Protein AF-A0AAV0T9E0-F1 (afdb_monomer)

Sequence (127 aa):
MVWLPVKLDEPASKLQEFPYQAVIRMTTNDDGDAEGSFGEIYKIQVAMEADGSLSTIHPMLVYNKARSRKTFLHPDSPAYLPVQRLVSAQGTKGAVGGCKAYFWGRYFKIEDMLYINSEKIAPAQQW

Solvent-accessible surface area (backbone atoms only — not comparable to full-atom values): 7459 Å² total; per-residue (Å²): 132,56,66,31,68,40,66,60,69,38,62,86,64,72,97,75,92,70,93,76,82,80,81,77,86,81,75,94,46,86,52,64,73,53,56,57,101,78,36,37,36,27,43,38,37,37,48,52,42,99,89,71,45,73,49,80,78,62,51,25,47,36,31,32,77,86,59,84,49,45,26,29,49,38,69,88,38,86,37,30,64,48,43,51,51,48,30,74,74,72,31,48,78,44,97,80,67,25,36,30,36,29,24,26,28,46,76,38,78,91,77,56,33,34,29,38,38,54,77,52,69,38,76,85,63,70,80

Foldseek 3Di:
DFWFKDAWPADQDDDDDDPDDDPDDDDPDLFFDQADDQGGKKKKWFAADPVRHTDLQGWIWIATSVRPTIYTHGNPGPLRPLQSVCQRVPFDADPVGTTMFMWHWDADPVVNIIITGSPDTDDDTPD

Structure (mmCIF, N/CA/C/O backbone):
data_AF-A0AAV0T9E0-F1
#
_entry.id   AF-A0AAV0T9E0-F1
#
loop_
_atom_site.group_PDB
_atom_site.id
_atom_site.type_symbol
_atom_site.label_atom_id
_atom_site.label_alt_id
_atom_site.label_comp_id
_atom_site.label_asym_id
_atom_site.label_entity_id
_atom_site.label_seq_id
_atom_site.pdbx_PDB_ins_code
_atom_site.Cartn_x
_atom_site.Cartn_y
_atom_site.Cartn_z
_atom_site.occupancy
_atom_site.B_iso_or_equiv
_atom_site.auth_seq_id
_atom_site.auth_comp_id
_atom_site.auth_asym_id
_atom_site.auth_atom_id
_atom_site.pdbx_PDB_model_num
ATOM 1 N N . MET A 1 1 ? -0.346 15.782 2.145 1.00 57.69 1 MET A N 1
ATOM 2 C CA . MET A 1 1 ? -1.523 14.971 2.533 1.00 57.69 1 MET A CA 1
ATOM 3 C C . MET A 1 1 ? -0.946 13.611 2.884 1.00 57.69 1 MET A C 1
ATOM 5 O O . MET A 1 1 ? -0.328 13.017 2.016 1.00 57.69 1 MET A O 1
ATOM 9 N N . VAL A 1 2 ? -1.017 13.205 4.156 1.00 87.25 2 VAL A N 1
ATOM 10 C CA . VAL A 1 2 ? -0.190 12.107 4.705 1.00 87.25 2 VAL A CA 1
ATOM 11 C C . VAL A 1 2 ? -0.798 10.727 4.450 1.00 87.25 2 VAL A C 1
ATOM 13 O O . VAL A 1 2 ? -0.071 9.753 4.308 1.00 87.25 2 VAL A O 1
ATOM 16 N N . TRP A 1 3 ? -2.128 10.638 4.414 1.00 92.06 3 TRP A N 1
ATOM 17 C CA . TRP A 1 3 ? -2.877 9.386 4.324 1.00 92.06 3 TRP A CA 1
ATOM 18 C C . TRP A 1 3 ? -3.697 9.376 3.040 1.00 92.06 3 TRP A C 1
ATOM 20 O O . TRP A 1 3 ? -4.523 10.267 2.846 1.00 92.06 3 TRP A O 1
ATOM 30 N N . LEU A 1 4 ? -3.463 8.394 2.171 1.00 93.62 4 LEU A N 1
ATOM 31 C CA . LEU A 1 4 ? -4.101 8.312 0.857 1.00 93.62 4 LEU A CA 1
ATOM 32 C C . LEU A 1 4 ? -4.994 7.072 0.753 1.00 93.62 4 LEU A C 1
ATOM 34 O O . LEU A 1 4 ? -4.572 5.995 1.185 1.00 93.62 4 LEU A O 1
ATOM 38 N N . PRO A 1 5 ? -6.208 7.210 0.190 1.00 91.88 5 PRO A N 1
ATOM 39 C CA . PRO A 1 5 ? -7.173 6.125 0.123 1.00 91.88 5 PRO A CA 1
ATOM 40 C C . PRO A 1 5 ? -6.777 5.083 -0.927 1.00 91.88 5 PRO A C 1
ATOM 42 O O . PRO A 1 5 ? -6.288 5.399 -2.014 1.00 91.88 5 PRO A O 1
ATOM 45 N N . VAL A 1 6 ? -7.039 3.826 -0.597 1.00 88.56 6 VAL A N 1
ATOM 46 C CA . VAL A 1 6 ? -6.807 2.632 -1.401 1.00 88.56 6 VAL A CA 1
ATOM 47 C C . VAL A 1 6 ? -8.028 1.733 -1.239 1.00 88.56 6 VAL A C 1
ATOM 49 O O . VAL A 1 6 ? -8.390 1.347 -0.126 1.00 88.56 6 VAL A O 1
ATOM 52 N N . LYS A 1 7 ? -8.669 1.396 -2.359 1.00 88.06 7 LYS A N 1
ATOM 53 C CA . LYS A 1 7 ? -9.762 0.421 -2.378 1.00 88.06 7 LYS A CA 1
ATOM 54 C C . LYS A 1 7 ? -9.220 -0.982 -2.133 1.00 88.06 7 LYS A C 1
ATOM 56 O O . LYS A 1 7 ? -8.155 -1.334 -2.649 1.00 88.06 7 LYS A O 1
ATOM 61 N N . LEU A 1 8 ? -9.937 -1.770 -1.340 1.00 84.31 8 LEU A N 1
ATOM 62 C CA . LEU A 1 8 ? -9.609 -3.175 -1.120 1.00 84.31 8 LEU A CA 1
ATOM 63 C C . LEU A 1 8 ? -10.149 -4.063 -2.246 1.00 84.31 8 LEU A C 1
ATOM 65 O O . LEU A 1 8 ? -11.007 -3.636 -3.013 1.00 84.31 8 LEU A O 1
ATOM 69 N N . ASP A 1 9 ? -9.588 -5.271 -2.356 1.00 80.62 9 ASP A N 1
ATOM 70 C CA . ASP A 1 9 ? -10.021 -6.327 -3.280 1.00 80.62 9 ASP A CA 1
ATOM 71 C C . ASP A 1 9 ? -10.112 -5.924 -4.765 1.00 80.62 9 ASP A C 1
ATOM 73 O O . ASP A 1 9 ? -10.788 -6.575 -5.563 1.00 80.62 9 ASP A O 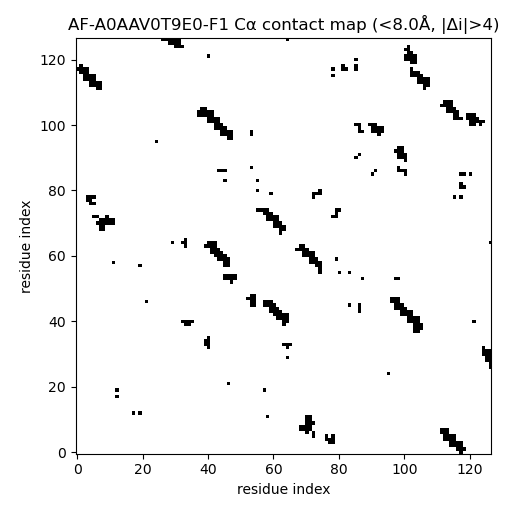1
ATOM 77 N N . GLU A 1 10 ? -9.371 -4.891 -5.177 1.00 80.62 10 GLU A N 1
ATOM 78 C CA . GLU A 1 10 ? -9.227 -4.552 -6.591 1.00 80.62 10 GLU A CA 1
ATOM 79 C C . GLU A 1 10 ? -8.488 -5.696 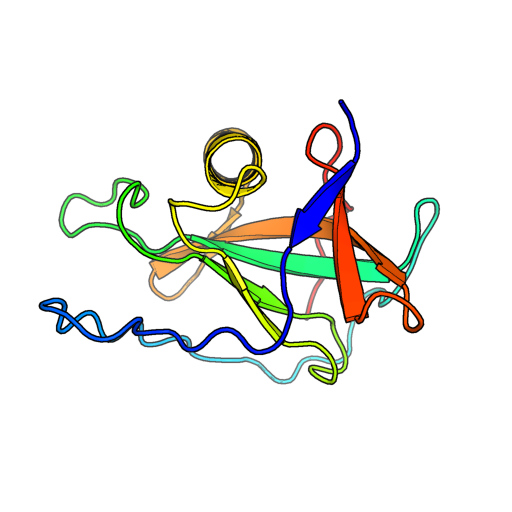-7.300 1.00 80.62 10 GLU A C 1
ATOM 81 O O . GLU A 1 10 ? -7.441 -6.133 -6.812 1.00 80.62 10 GLU A O 1
ATOM 86 N N . PRO A 1 11 ? -8.986 -6.201 -8.443 1.00 76.94 11 PRO A N 1
ATOM 87 C CA . PRO A 1 11 ? -8.319 -7.265 -9.180 1.00 76.94 11 PRO A CA 1
ATOM 88 C C . PRO A 1 11 ? -6.995 -6.772 -9.775 1.00 76.94 11 PRO A C 1
ATOM 90 O O . PRO A 1 11 ? -6.830 -5.590 -10.074 1.00 76.94 11 PRO A O 1
ATOM 93 N N . ALA A 1 12 ? -6.064 -7.700 -10.020 1.00 65.38 12 ALA A N 1
ATOM 94 C CA . ALA A 1 12 ? -4.794 -7.393 -10.689 1.00 65.38 12 ALA A CA 1
ATOM 95 C C . ALA A 1 12 ? -5.001 -6.803 -12.095 1.00 65.38 12 ALA A C 1
ATOM 97 O O . ALA A 1 12 ? -4.218 -5.976 -12.546 1.00 65.38 12 ALA A O 1
ATOM 98 N N . SER A 1 13 ? -6.072 -7.221 -12.774 1.00 63.28 13 SER A N 1
ATOM 99 C CA . SER A 1 13 ? -6.467 -6.749 -14.096 1.00 63.28 13 SER A CA 1
ATOM 100 C C . SER A 1 13 ? -7.785 -5.982 -14.009 1.00 63.28 13 SER A C 1
ATOM 102 O O . SER A 1 13 ? -8.826 -6.576 -13.714 1.00 63.28 13 SER A O 1
ATOM 104 N N . LYS A 1 14 ? -7.771 -4.688 -14.332 1.00 57.53 14 LYS A N 1
ATOM 105 C CA . LYS A 1 14 ? -8.983 -3.986 -14.768 1.00 57.53 14 LYS A CA 1
ATOM 106 C C . LYS A 1 14 ? -9.132 -4.246 -16.274 1.00 57.53 14 LYS A C 1
ATOM 108 O O . LYS A 1 14 ? -8.181 -4.066 -17.027 1.00 57.53 14 LYS A O 1
ATOM 113 N N . LEU A 1 15 ? -10.276 -4.791 -16.692 1.00 50.75 15 LEU A N 1
ATOM 114 C CA . LEU A 1 15 ? -10.541 -5.256 -18.061 1.00 50.75 15 LEU A CA 1
ATOM 115 C C . LEU A 1 15 ? -10.460 -4.112 -19.090 1.00 50.75 15 LEU A C 1
ATOM 117 O O . LEU A 1 15 ? -11.442 -3.412 -19.296 1.00 50.75 15 LEU A O 1
ATOM 121 N N . GLN A 1 16 ? -9.302 -3.965 -19.735 1.00 48.81 16 GLN A N 1
ATOM 122 C CA . GLN A 1 16 ? -9.097 -3.712 -21.170 1.00 48.81 16 GLN A CA 1
ATOM 123 C C . GLN A 1 16 ? -7.573 -3.677 -21.415 1.00 48.81 16 GLN A C 1
ATOM 125 O O . GLN A 1 16 ? -6.886 -2.765 -20.978 1.00 48.81 16 GLN A O 1
ATOM 130 N N . GLU A 1 17 ? -7.056 -4.718 -22.075 1.00 45.78 17 GLU A N 1
ATOM 131 C CA . GLU A 1 17 ? -5.745 -4.740 -22.759 1.00 45.78 17 GLU A CA 1
ATOM 132 C C . GLU A 1 17 ? -4.421 -4.858 -21.975 1.00 45.78 17 GLU A C 1
ATOM 134 O O . GLU A 1 17 ? -3.415 -4.358 -22.459 1.00 45.78 17 GLU A O 1
ATOM 139 N N . PHE A 1 18 ? -4.313 -5.601 -20.864 1.00 51.16 18 PHE A N 1
ATOM 140 C CA . PHE A 1 18 ? -2.970 -5.872 -20.309 1.00 51.16 18 PHE A CA 1
ATOM 141 C C . PHE A 1 18 ? -2.778 -7.297 -19.757 1.00 51.16 18 PHE A C 1
ATOM 143 O O . PHE A 1 18 ? -3.298 -7.620 -18.687 1.00 51.16 18 PHE A O 1
ATOM 150 N N . PRO A 1 19 ? -2.008 -8.173 -20.442 1.00 40.22 19 PRO A N 1
ATOM 151 C CA . PRO A 1 19 ? -1.669 -9.507 -19.960 1.00 40.22 19 PRO A CA 1
ATOM 152 C C . PRO A 1 19 ? -0.453 -9.441 -19.023 1.00 40.22 19 PRO A C 1
ATOM 154 O O . PRO A 1 19 ? 0.591 -10.022 -19.304 1.00 40.22 19 PRO A O 1
ATOM 157 N N . TYR A 1 20 ? -0.544 -8.711 -17.912 1.00 42.12 20 TYR A N 1
ATOM 158 C CA . TYR A 1 20 ? 0.565 -8.637 -16.958 1.00 42.12 20 TYR A CA 1
ATOM 159 C C . TYR A 1 20 ? 0.331 -9.576 -15.781 1.00 42.12 20 TYR A C 1
ATOM 161 O O . TYR A 1 20 ? -0.358 -9.263 -14.812 1.00 42.12 20 TYR A O 1
ATOM 169 N N . GLN A 1 21 ? 0.922 -10.765 -15.881 1.00 41.34 21 GLN A N 1
ATOM 170 C CA . GLN A 1 21 ? 0.957 -11.743 -14.804 1.00 41.34 21 GLN A CA 1
ATOM 171 C C . GLN A 1 21 ? 2.167 -11.461 -13.902 1.00 41.34 21 GLN A C 1
ATOM 173 O O . GLN A 1 21 ? 3.292 -11.839 -14.217 1.00 41.34 21 GLN A O 1
ATOM 178 N N . ALA A 1 22 ? 1.952 -10.811 -12.757 1.00 43.75 22 ALA A N 1
ATOM 179 C CA . ALA A 1 22 ? 2.978 -10.735 -11.720 1.00 43.75 22 ALA A CA 1
ATOM 180 C C . ALA A 1 22 ? 3.029 -12.069 -10.952 1.00 43.75 22 ALA A C 1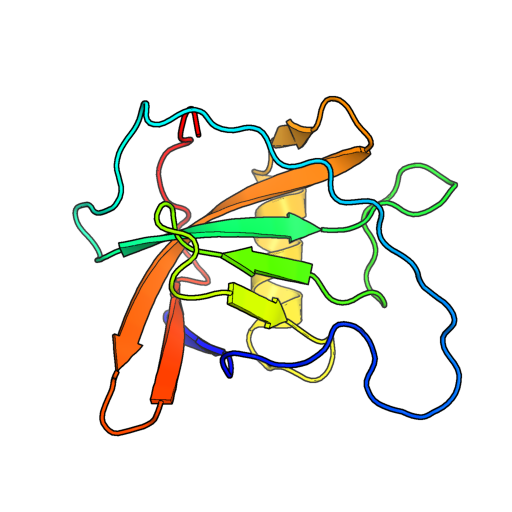
ATOM 182 O O . ALA A 1 22 ? 2.080 -12.435 -10.256 1.00 43.75 22 ALA A O 1
ATOM 183 N N . VAL A 1 23 ? 4.137 -12.811 -11.058 1.00 45.03 23 VAL A N 1
ATOM 184 C CA . VAL A 1 23 ? 4.366 -14.012 -10.238 1.00 45.03 23 VAL A CA 1
ATOM 185 C C . VAL A 1 23 ? 4.864 -13.576 -8.864 1.00 45.03 23 VAL A C 1
ATOM 187 O O . VAL A 1 23 ? 6.057 -13.382 -8.645 1.00 45.03 23 VAL A O 1
ATOM 190 N N . ILE A 1 24 ? 3.941 -13.422 -7.918 1.00 52.09 24 ILE A N 1
ATOM 191 C CA . ILE A 1 24 ? 4.278 -13.073 -6.536 1.00 52.09 24 ILE A CA 1
ATOM 192 C C . ILE A 1 24 ? 4.369 -14.363 -5.719 1.00 52.09 24 ILE A C 1
ATOM 194 O O . ILE A 1 24 ? 3.357 -14.943 -5.329 1.00 52.09 24 ILE A O 1
ATOM 198 N N . ARG A 1 25 ? 5.596 -14.839 -5.464 1.00 47.41 25 ARG A N 1
ATOM 199 C CA . ARG A 1 25 ? 5.831 -15.967 -4.549 1.00 47.41 25 ARG A CA 1
ATOM 200 C C . ARG A 1 25 ? 5.741 -15.481 -3.106 1.00 47.41 25 ARG A C 1
ATOM 202 O O . ARG A 1 25 ? 6.553 -14.674 -2.662 1.00 47.41 25 ARG A O 1
ATOM 209 N N . MET A 1 26 ? 4.746 -15.987 -2.386 1.00 55.09 26 MET A N 1
ATOM 210 C CA . MET A 1 26 ? 4.489 -15.638 -0.992 1.00 55.09 26 MET A CA 1
ATOM 211 C C . MET A 1 26 ? 5.187 -16.620 -0.050 1.00 55.09 26 MET A C 1
ATOM 213 O O . MET A 1 26 ? 5.009 -17.828 -0.169 1.00 55.09 26 MET A O 1
ATOM 217 N N . THR A 1 27 ? 5.949 -16.102 0.909 1.00 56.03 27 THR A N 1
ATOM 218 C CA . THR A 1 27 ? 6.526 -16.878 2.014 1.00 56.03 27 THR A CA 1
ATOM 219 C C . THR A 1 27 ? 5.579 -16.868 3.212 1.00 56.03 27 THR A C 1
ATOM 221 O O . THR A 1 27 ? 4.969 -15.845 3.519 1.00 56.03 27 THR A O 1
ATOM 224 N N . THR A 1 28 ? 5.416 -18.005 3.882 1.00 55.94 28 THR A N 1
ATOM 225 C CA . THR A 1 28 ? 4.711 -18.133 5.168 1.00 55.94 28 THR A CA 1
ATOM 226 C C . THR A 1 28 ? 5.734 -18.012 6.290 1.00 55.94 28 THR A C 1
ATOM 228 O O . THR A 1 28 ? 6.252 -19.019 6.761 1.00 55.94 28 THR A O 1
ATOM 231 N N . ASN A 1 29 ? 6.092 -16.781 6.647 1.00 62.72 29 ASN A N 1
ATOM 232 C CA . ASN A 1 29 ? 6.758 -16.510 7.913 1.00 62.72 29 ASN A CA 1
ATOM 233 C C . ASN A 1 29 ? 5.804 -15.661 8.758 1.00 62.72 29 ASN A C 1
ATOM 235 O O . ASN A 1 29 ? 5.236 -14.699 8.243 1.00 62.72 29 ASN A O 1
ATOM 239 N N . ASP A 1 30 ? 5.608 -16.050 10.014 1.00 65.62 30 ASP A N 1
ATOM 240 C CA . ASP A 1 30 ? 4.774 -15.333 10.977 1.00 65.62 30 ASP A CA 1
ATOM 241 C C . ASP A 1 30 ? 5.608 -14.436 11.907 1.00 65.62 30 ASP A C 1
ATOM 243 O O . ASP A 1 30 ? 5.051 -13.797 12.798 1.00 65.62 30 ASP A O 1
ATOM 247 N N . ASP A 1 31 ? 6.919 -14.321 11.694 1.00 74.94 31 ASP A N 1
ATOM 248 C CA . ASP A 1 31 ? 7.782 -13.401 12.437 1.00 74.94 31 ASP A CA 1
ATOM 249 C C . ASP A 1 31 ? 7.560 -11.930 12.035 1.00 74.94 31 ASP A C 1
ATOM 251 O O . ASP A 1 31 ? 7.239 -11.601 10.890 1.00 74.94 31 ASP A O 1
ATOM 255 N N . GLY A 1 32 ? 7.768 -11.011 12.981 1.00 76.94 32 GLY A N 1
ATOM 256 C CA . GLY A 1 32 ? 7.577 -9.565 12.807 1.00 76.94 32 GLY A CA 1
ATOM 257 C C . GLY A 1 32 ? 6.191 -9.067 13.225 1.00 76.94 32 GLY A C 1
ATOM 258 O O . GLY A 1 32 ? 5.304 -9.837 13.593 1.00 76.94 32 GLY A O 1
ATOM 259 N N . ASP A 1 33 ? 5.984 -7.762 13.154 1.00 84.31 33 ASP A N 1
ATOM 260 C CA . ASP A 1 33 ? 4.798 -7.092 13.673 1.00 84.31 33 ASP A CA 1
ATOM 261 C C . ASP A 1 33 ? 3.667 -7.020 12.633 1.00 84.31 33 ASP A C 1
ATOM 263 O O . ASP A 1 33 ? 3.887 -6.896 11.422 1.00 84.31 33 ASP A O 1
ATOM 267 N N . ALA A 1 34 ? 2.425 -7.101 13.120 1.00 84.38 34 ALA A N 1
ATOM 268 C CA . ALA A 1 34 ? 1.220 -6.819 12.333 1.00 84.38 34 ALA A CA 1
ATOM 269 C C . ALA A 1 34 ? 0.779 -5.350 12.453 1.00 84.38 34 ALA A C 1
ATOM 271 O O . ALA A 1 34 ? 0.101 -4.832 11.567 1.00 84.38 34 ALA A O 1
ATOM 272 N N . GLU A 1 35 ? 1.167 -4.689 13.544 1.00 87.94 35 GLU A N 1
ATOM 273 C CA . GLU A 1 35 ? 0.736 -3.350 13.936 1.00 87.94 35 GLU A CA 1
ATOM 274 C C . GLU A 1 35 ? 1.879 -2.606 14.628 1.00 87.94 35 GLU A C 1
ATOM 276 O O . GLU A 1 35 ? 2.867 -3.198 15.052 1.00 87.94 35 GLU A O 1
ATOM 281 N N . GLY A 1 36 ? 1.743 -1.294 14.765 1.00 86.44 36 GLY A N 1
ATOM 282 C CA . GLY A 1 36 ? 2.685 -0.467 15.503 1.00 86.44 36 GLY A CA 1
ATOM 283 C C . GLY A 1 36 ? 2.154 0.945 15.704 1.00 86.44 36 GLY A C 1
ATOM 284 O O . GLY A 1 36 ? 0.949 1.190 15.678 1.00 86.44 36 GLY A O 1
ATOM 285 N N . SER A 1 37 ? 3.056 1.907 15.892 1.00 84.38 37 SER A N 1
ATOM 286 C CA . SER A 1 37 ? 2.711 3.239 16.411 1.00 84.38 37 SER A CA 1
ATOM 287 C C . SER A 1 37 ? 1.724 4.054 15.563 1.00 84.38 37 SER A C 1
ATOM 289 O O . SER A 1 37 ? 1.155 5.017 16.069 1.00 84.38 37 SER A O 1
ATOM 291 N N . PHE A 1 38 ? 1.526 3.717 14.284 1.00 84.31 38 PHE A N 1
ATOM 292 C CA . PHE A 1 38 ? 0.629 4.457 13.386 1.00 84.31 38 PHE A CA 1
ATOM 293 C C . PHE A 1 38 ? -0.568 3.645 12.874 1.00 84.31 38 PHE A C 1
ATOM 295 O O . PHE A 1 38 ? -1.387 4.205 12.134 1.00 84.31 38 PHE A O 1
ATOM 302 N N . GLY A 1 39 ? -0.700 2.385 13.296 1.00 89.31 39 GLY A N 1
ATOM 303 C CA . GLY A 1 39 ? -1.754 1.464 12.876 1.00 89.31 39 GLY A CA 1
ATOM 304 C C . GLY A 1 39 ? -1.197 0.119 12.418 1.00 89.31 39 GLY A C 1
ATOM 305 O O . GLY A 1 39 ? -0.120 -0.302 12.839 1.00 89.31 39 GLY A O 1
ATOM 306 N N . GLU A 1 40 ? -1.934 -0.533 11.530 1.00 92.69 40 GLU A N 1
ATOM 307 C CA . GLU A 1 40 ? -1.552 -1.810 10.935 1.00 92.69 40 GLU A CA 1
ATOM 308 C C . GLU A 1 40 ? -0.400 -1.640 9.935 1.00 92.69 40 GLU A C 1
ATOM 310 O O . GLU A 1 40 ? -0.186 -0.562 9.372 1.00 92.69 40 GLU A O 1
ATOM 315 N N . ILE A 1 41 ? 0.337 -2.719 9.689 1.00 94.19 41 ILE A N 1
ATOM 316 C CA . ILE A 1 41 ? 1.457 -2.747 8.750 1.00 94.19 41 ILE A CA 1
ATOM 317 C C . ILE A 1 41 ? 1.046 -3.493 7.482 1.00 94.19 41 ILE A C 1
ATOM 319 O O . ILE A 1 41 ? 0.583 -4.636 7.518 1.00 94.19 41 ILE A O 1
ATOM 323 N N . TYR A 1 42 ? 1.276 -2.847 6.343 1.00 94.06 42 TYR A N 1
ATOM 324 C CA . TYR A 1 42 ? 1.014 -3.382 5.015 1.00 94.06 42 TYR A CA 1
ATOM 325 C C . TYR A 1 42 ? 2.314 -3.496 4.239 1.00 94.06 42 TYR A C 1
ATOM 327 O O . TYR A 1 42 ? 3.106 -2.557 4.194 1.00 94.06 42 TYR A O 1
ATOM 335 N N . LYS A 1 43 ? 2.530 -4.630 3.582 1.00 93.38 43 LYS A N 1
ATOM 336 C CA . LYS A 1 43 ? 3.601 -4.766 2.601 1.00 93.38 43 LYS A CA 1
ATOM 337 C C . LYS A 1 43 ? 3.073 -4.309 1.254 1.00 93.38 43 LYS A C 1
ATOM 339 O O . LYS A 1 43 ? 2.002 -4.745 0.831 1.00 93.38 43 LYS A O 1
ATOM 344 N N . ILE A 1 44 ? 3.851 -3.465 0.589 1.00 93.12 44 ILE A N 1
ATOM 345 C CA . ILE A 1 44 ? 3.586 -3.034 -0.778 1.00 93.12 44 ILE A CA 1
ATOM 346 C C . ILE A 1 44 ? 4.746 -3.470 -1.663 1.00 93.12 44 ILE A C 1
ATOM 348 O O . ILE A 1 44 ? 5.905 -3.180 -1.357 1.00 93.12 44 ILE A O 1
ATOM 352 N N . GLN A 1 45 ? 4.431 -4.188 -2.740 1.00 90.00 45 GLN A N 1
ATOM 353 C CA . GLN A 1 45 ? 5.402 -4.704 -3.699 1.00 90.00 45 GLN A CA 1
ATOM 354 C C . GLN A 1 45 ? 5.166 -4.100 -5.082 1.00 90.00 45 GLN A C 1
ATOM 356 O O . GLN A 1 45 ? 4.068 -4.184 -5.634 1.00 90.00 45 GLN A O 1
ATOM 361 N N . VAL A 1 46 ? 6.229 -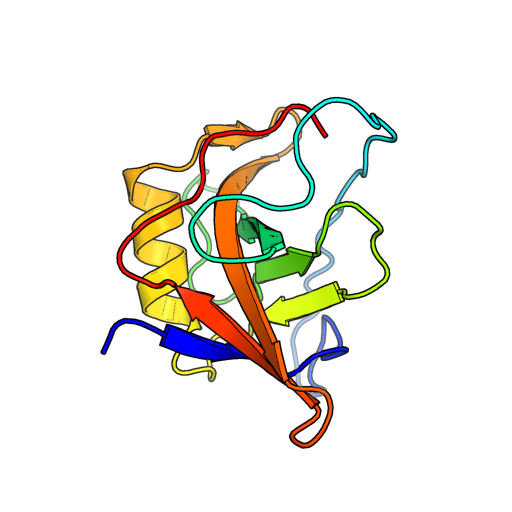3.526 -5.639 1.00 88.56 46 VAL A N 1
ATOM 362 C CA . VAL A 1 46 ? 6.271 -2.933 -6.977 1.00 88.56 46 VAL A CA 1
ATOM 363 C C . VAL A 1 46 ? 6.900 -3.939 -7.932 1.00 88.56 46 VAL A C 1
ATOM 365 O O . VAL A 1 46 ? 7.955 -4.507 -7.632 1.00 88.56 46 VAL A O 1
ATOM 368 N N . ALA A 1 47 ? 6.253 -4.162 -9.075 1.00 83.12 47 ALA A N 1
ATOM 369 C CA . ALA A 1 47 ? 6.809 -4.978 -10.146 1.00 83.12 47 ALA A CA 1
ATOM 370 C C . ALA A 1 47 ? 8.085 -4.335 -10.714 1.00 83.12 47 ALA A C 1
ATOM 372 O O . ALA A 1 47 ? 8.244 -3.116 -10.691 1.00 83.12 47 ALA A O 1
ATOM 373 N N . MET A 1 48 ? 8.996 -5.155 -11.224 1.00 79.88 48 MET A N 1
ATOM 374 C CA . MET A 1 48 ? 10.152 -4.675 -11.977 1.00 79.88 48 MET A CA 1
ATOM 375 C C . MET A 1 48 ? 9.914 -4.894 -13.465 1.00 79.88 48 MET A C 1
ATOM 377 O O . MET A 1 48 ? 9.344 -5.913 -13.852 1.00 79.88 48 MET A O 1
ATOM 381 N N . GLU A 1 49 ? 10.373 -3.946 -14.268 1.00 80.25 49 GLU A N 1
ATOM 382 C CA . GLU A 1 49 ? 10.443 -4.071 -15.718 1.00 80.25 49 GLU A CA 1
ATOM 383 C C . GLU A 1 49 ? 11.633 -4.958 -16.126 1.00 80.25 49 GLU A C 1
ATOM 385 O O . GLU A 1 49 ? 12.506 -5.288 -15.314 1.00 80.25 49 GLU A O 1
ATOM 390 N N . ALA A 1 50 ? 11.686 -5.348 -17.402 1.00 76.81 50 ALA A N 1
ATOM 391 C CA . ALA A 1 50 ? 12.736 -6.222 -17.935 1.00 76.81 50 ALA A CA 1
ATOM 392 C C . ALA A 1 50 ? 14.154 -5.624 -17.827 1.00 76.81 50 ALA A C 1
ATOM 394 O O . ALA A 1 50 ? 15.131 -6.365 -17.742 1.00 76.81 50 ALA A O 1
ATOM 395 N N . ASP A 1 51 ? 14.268 -4.294 -17.800 1.00 78.62 51 ASP A N 1
ATOM 396 C CA . ASP A 1 51 ? 15.528 -3.563 -17.620 1.00 78.62 51 ASP A CA 1
ATOM 397 C C . ASP A 1 51 ? 15.966 -3.451 -16.144 1.00 78.62 51 ASP A C 1
ATOM 399 O O . ASP A 1 51 ? 17.013 -2.881 -15.835 1.00 78.62 51 ASP A O 1
ATOM 403 N N . GLY A 1 52 ? 15.178 -4.006 -15.217 1.00 73.25 52 GLY A N 1
ATOM 404 C CA . GLY A 1 52 ? 15.430 -3.952 -13.781 1.00 73.25 52 GLY A CA 1
ATOM 405 C C . GLY A 1 52 ? 15.016 -2.638 -13.111 1.00 73.25 52 GLY A C 1
ATOM 406 O O . GLY A 1 52 ? 15.288 -2.460 -11.918 1.00 73.25 52 GLY A O 1
ATOM 407 N N . SER A 1 53 ? 14.360 -1.726 -13.828 1.00 80.12 53 SER A N 1
ATOM 408 C CA . SER A 1 53 ? 13.710 -0.557 -13.239 1.00 80.12 53 SER A CA 1
ATOM 409 C C . SER A 1 53 ? 12.399 -0.944 -12.546 1.00 80.12 53 SER A C 1
ATOM 411 O O . SER A 1 53 ? 11.849 -2.027 -12.758 1.00 80.12 53 SER A O 1
ATOM 413 N N . LEU A 1 54 ? 11.908 -0.085 -11.650 1.00 81.12 54 LEU A N 1
ATOM 414 C CA . LEU A 1 54 ? 10.593 -0.286 -11.049 1.00 81.12 54 LEU A CA 1
ATOM 415 C C . LEU A 1 54 ? 9.508 0.169 -12.004 1.00 81.12 54 LEU A C 1
ATOM 417 O O . LEU A 1 54 ? 9.553 1.287 -12.514 1.00 81.12 54 LEU A O 1
ATOM 421 N N . SER A 1 55 ? 8.500 -0.681 -12.153 1.00 82.75 55 SER A N 1
ATOM 422 C CA . SER A 1 55 ? 7.328 -0.373 -12.944 1.00 82.75 55 SER A CA 1
ATOM 423 C C . SER A 1 55 ? 6.634 0.896 -12.455 1.00 82.75 55 SER A C 1
ATOM 425 O O . SER A 1 55 ? 6.509 1.152 -11.250 1.00 82.75 55 SER A O 1
ATOM 427 N N . THR A 1 56 ? 6.162 1.673 -13.424 1.00 81.81 56 THR A N 1
ATOM 428 C CA . THR A 1 56 ? 5.307 2.851 -13.237 1.00 81.81 56 THR A CA 1
ATOM 429 C C . THR A 1 56 ? 3.920 2.675 -13.859 1.00 81.81 56 THR A C 1
ATOM 431 O O . THR A 1 56 ? 3.069 3.547 -13.699 1.00 81.81 56 THR A O 1
ATOM 434 N N . ILE A 1 57 ? 3.690 1.555 -14.552 1.00 80.81 57 ILE A N 1
ATOM 435 C CA . ILE A 1 57 ? 2.447 1.249 -15.280 1.00 80.81 57 ILE A CA 1
ATOM 436 C C . ILE A 1 57 ? 1.696 0.051 -14.687 1.00 80.81 57 ILE A C 1
ATOM 438 O O . ILE A 1 57 ? 0.505 -0.121 -14.925 1.00 80.81 57 ILE A O 1
ATOM 442 N N . HIS A 1 58 ? 2.382 -0.781 -13.903 1.00 85.00 58 HIS A N 1
ATOM 443 C CA . HIS A 1 58 ? 1.834 -2.014 -13.350 1.00 85.00 58 HIS A CA 1
ATOM 444 C C . HIS A 1 58 ? 1.252 -1.767 -11.951 1.00 85.00 58 HIS A C 1
ATOM 446 O O . HIS A 1 58 ? 1.864 -1.040 -11.158 1.00 85.00 58 HIS A O 1
ATOM 452 N N . PRO A 1 59 ? 0.115 -2.390 -11.596 1.00 87.44 59 PRO A N 1
ATOM 453 C CA . PRO A 1 59 ? -0.427 -2.305 -10.246 1.00 87.44 59 PRO A CA 1
ATOM 454 C C . PRO A 1 59 ? 0.552 -2.850 -9.199 1.00 87.44 59 PRO A C 1
ATOM 456 O O . PRO A 1 59 ? 1.285 -3.810 -9.444 1.00 87.44 59 PRO A O 1
ATOM 459 N N . MET A 1 60 ? 0.544 -2.256 -8.008 1.00 90.44 60 MET A N 1
ATOM 460 C CA . MET A 1 60 ? 1.335 -2.727 -6.869 1.00 90.44 60 MET A CA 1
ATOM 461 C C . MET A 1 60 ? 0.504 -3.670 -6.001 1.00 90.44 60 MET A C 1
ATOM 463 O O . MET A 1 60 ? -0.645 -3.363 -5.690 1.00 90.44 60 MET A O 1
ATOM 467 N N . LEU A 1 61 ? 1.075 -4.789 -5.551 1.00 90.12 61 LEU A N 1
ATOM 468 C CA . LEU A 1 61 ? 0.389 -5.657 -4.591 1.00 90.12 61 LEU A CA 1
ATOM 469 C C . LEU A 1 61 ? 0.474 -5.042 -3.193 1.00 90.12 61 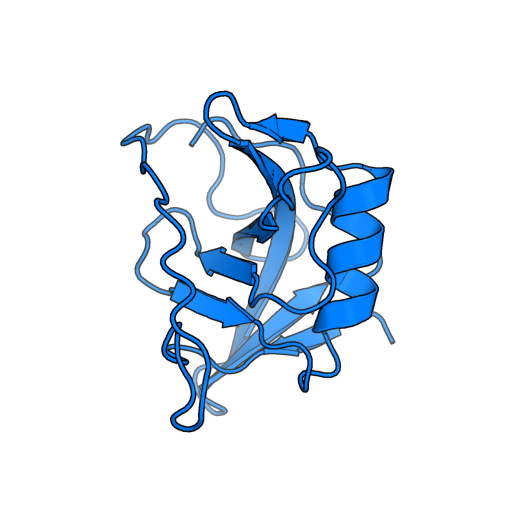LEU A C 1
ATOM 471 O O . LEU A 1 61 ? 1.574 -4.769 -2.714 1.00 90.12 61 LEU A O 1
ATOM 475 N N . VAL A 1 62 ? -0.668 -4.911 -2.522 1.00 92.31 62 VAL A N 1
ATOM 476 C CA . VAL A 1 62 ? -0.785 -4.429 -1.142 1.00 92.31 62 VAL A CA 1
ATOM 477 C C . VAL A 1 62 ? -1.425 -5.514 -0.285 1.00 92.31 62 VAL A C 1
ATOM 479 O O . VAL A 1 62 ? -2.468 -6.050 -0.658 1.00 92.31 62 VAL A O 1
ATOM 482 N N . TYR A 1 63 ? -0.834 -5.841 0.867 1.00 91.75 63 TYR A N 1
ATOM 483 C CA . TYR A 1 63 ? -1.444 -6.777 1.816 1.00 91.75 63 TYR A CA 1
ATOM 484 C C . TYR A 1 63 ? -0.954 -6.608 3.259 1.00 91.75 63 TYR A C 1
ATOM 486 O O . TYR A 1 63 ? 0.196 -6.232 3.492 1.00 91.75 63 TYR A O 1
ATOM 494 N N . ASN A 1 64 ? -1.818 -6.911 4.231 1.00 91.62 64 ASN A N 1
ATOM 495 C CA . ASN A 1 64 ? -1.442 -7.007 5.646 1.00 91.62 64 ASN A CA 1
ATOM 496 C C . ASN A 1 64 ? -0.869 -8.392 5.991 1.00 91.62 64 ASN A C 1
ATOM 498 O O . ASN A 1 64 ? -1.046 -9.355 5.242 1.00 91.62 64 ASN A O 1
ATOM 502 N N . LYS A 1 65 ? -0.233 -8.517 7.162 1.00 89.50 65 LYS A N 1
ATOM 503 C CA . LYS A 1 65 ? 0.389 -9.773 7.622 1.00 89.50 65 LYS A CA 1
ATOM 504 C C . LYS A 1 65 ? -0.559 -10.978 7.558 1.00 89.50 65 LYS A C 1
ATOM 506 O O . LYS A 1 65 ? -0.217 -11.999 6.973 1.00 89.50 65 LYS A O 1
ATOM 511 N N . ALA A 1 66 ? -1.775 -10.828 8.091 1.00 85.62 66 ALA A N 1
ATOM 512 C CA . ALA A 1 66 ? -2.791 -11.884 8.114 1.00 85.62 66 ALA A CA 1
ATOM 513 C C . ALA A 1 66 ? -3.373 -12.222 6.728 1.00 85.62 66 ALA A C 1
ATOM 515 O O . ALA A 1 66 ? -4.130 -13.182 6.600 1.00 85.62 66 ALA A O 1
ATOM 516 N N . ARG A 1 67 ? -3.065 -11.425 5.693 1.00 84.94 67 ARG A N 1
ATOM 517 C CA . ARG A 1 67 ? -3.609 -11.532 4.326 1.00 84.94 67 ARG A CA 1
ATOM 518 C C . ARG A 1 67 ? -5.135 -11.443 4.256 1.00 84.94 67 ARG A C 1
ATOM 520 O O . ARG A 1 67 ? -5.722 -11.741 3.219 1.00 84.94 67 ARG A O 1
ATOM 527 N N . SER A 1 68 ? -5.765 -11.014 5.347 1.00 85.06 68 SER A N 1
ATOM 528 C CA . SER A 1 68 ? -7.197 -10.751 5.431 1.00 85.06 68 SER A CA 1
ATOM 529 C C . SER A 1 68 ? -7.591 -9.493 4.665 1.00 85.06 68 SER A C 1
ATOM 531 O O . SER A 1 68 ? -8.760 -9.329 4.339 1.00 85.06 68 SER A O 1
ATOM 533 N N . ARG A 1 69 ? -6.625 -8.617 4.362 1.00 87.25 69 ARG A N 1
ATOM 534 C CA . ARG A 1 69 ? -6.807 -7.423 3.537 1.00 87.25 69 ARG A CA 1
ATOM 535 C C . ARG A 1 69 ? -5.722 -7.397 2.478 1.00 87.25 69 ARG A C 1
ATOM 537 O O . ARG A 1 69 ? -4.543 -7.225 2.797 1.00 87.25 69 ARG A O 1
ATOM 544 N N . LYS A 1 70 ? -6.126 -7.597 1.229 1.00 89.44 70 LYS A N 1
ATOM 545 C CA . LYS A 1 70 ? -5.249 -7.601 0.059 1.00 89.44 70 LYS A CA 1
ATOM 546 C C . LYS A 1 70 ? -5.907 -6.830 -1.075 1.00 89.44 70 LYS A C 1
ATOM 548 O O . LYS A 1 70 ? -7.126 -6.802 -1.1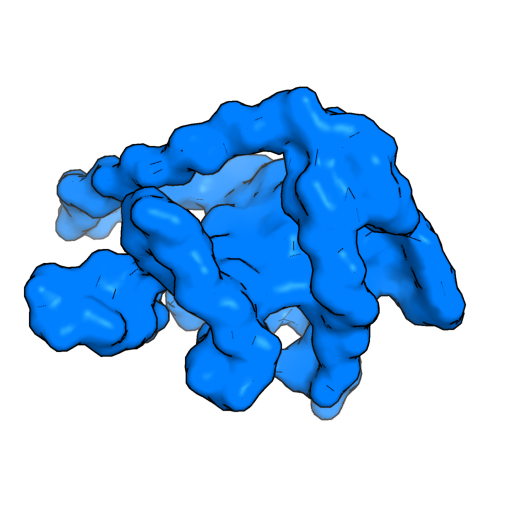80 1.00 89.44 70 LYS A O 1
ATOM 553 N N . THR A 1 71 ? -5.105 -6.185 -1.903 1.00 89.94 71 THR A N 1
ATOM 554 C CA . THR A 1 71 ? -5.599 -5.430 -3.056 1.00 89.94 71 THR A CA 1
ATOM 555 C C . THR A 1 71 ? -4.468 -5.151 -4.037 1.00 89.94 71 THR A C 1
ATOM 557 O O . THR A 1 71 ? -3.289 -5.341 -3.716 1.00 89.94 71 THR A O 1
ATOM 560 N N . PHE A 1 72 ? -4.829 -4.677 -5.222 1.00 89.25 72 PHE A N 1
ATOM 561 C CA . PHE A 1 72 ? -3.902 -4.101 -6.179 1.00 89.25 72 PHE A CA 1
ATOM 562 C C . PHE A 1 72 ? -4.079 -2.582 -6.221 1.00 89.25 72 PHE A C 1
ATOM 564 O O . PHE A 1 72 ? -5.150 -2.058 -6.518 1.00 89.25 72 PHE A O 1
ATOM 571 N N . LEU A 1 73 ? -3.006 -1.858 -5.914 1.00 90.38 73 LEU A N 1
ATOM 572 C CA . LEU A 1 73 ? -2.952 -0.408 -6.023 1.00 90.38 73 LEU A CA 1
ATOM 573 C C . LEU A 1 73 ? -2.621 -0.038 -7.472 1.00 90.38 73 LEU A C 1
ATOM 575 O O . LEU A 1 73 ? -1.487 -0.205 -7.919 1.00 90.38 73 LEU A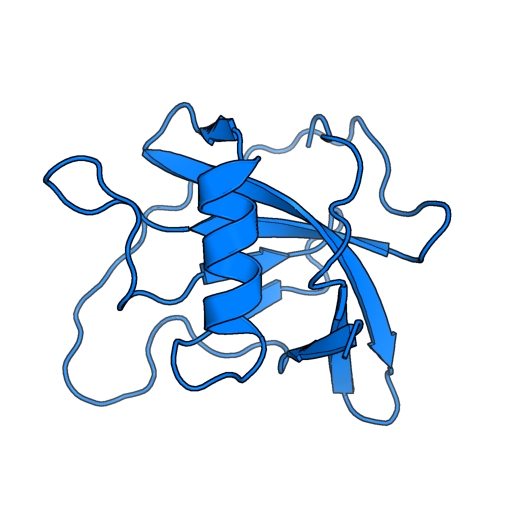 O 1
ATOM 579 N N . HIS A 1 74 ? -3.632 0.431 -8.199 1.00 88.62 74 HIS A N 1
ATOM 580 C CA . HIS A 1 74 ? -3.565 0.766 -9.625 1.00 88.62 74 HIS A CA 1
ATOM 581 C C . HIS A 1 74 ? -3.001 2.178 -9.880 1.00 88.62 74 HIS A C 1
ATOM 583 O O . HIS A 1 74 ? -3.160 3.038 -9.012 1.00 88.62 74 HIS A O 1
ATOM 589 N N . PRO A 1 75 ? -2.384 2.448 -11.053 1.00 87.81 75 PRO A N 1
ATOM 590 C 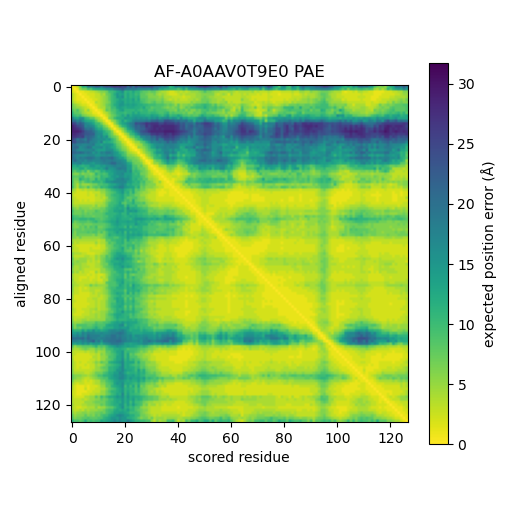CA . PRO A 1 75 ? -1.825 3.763 -11.412 1.00 87.81 75 PRO A CA 1
ATOM 591 C C . PRO A 1 75 ? -2.805 4.940 -11.369 1.00 87.81 75 PRO A C 1
ATOM 593 O O . PRO A 1 75 ? -2.386 6.083 -11.200 1.00 87.81 75 PRO A O 1
ATOM 596 N N . ASP A 1 76 ? -4.102 4.663 -11.507 1.00 86.06 76 ASP A N 1
ATOM 597 C CA . ASP A 1 76 ? -5.186 5.645 -11.419 1.00 86.06 76 ASP A CA 1
ATOM 598 C C . ASP A 1 76 ? -5.487 6.091 -9.975 1.00 86.06 76 ASP A C 1
ATOM 600 O O . ASP A 1 76 ? -6.185 7.083 -9.761 1.00 86.06 76 ASP A O 1
ATOM 604 N N . SER A 1 77 ? -4.957 5.387 -8.971 1.00 88.62 77 SER A N 1
ATOM 605 C CA . SER A 1 77 ? -5.147 5.734 -7.568 1.00 88.62 77 SER A CA 1
ATOM 606 C C . SER A 1 77 ? -4.272 6.921 -7.157 1.00 88.62 77 SER A C 1
ATOM 608 O O . SER A 1 77 ? -3.069 6.932 -7.441 1.00 88.62 77 SER A O 1
ATOM 610 N N . PRO A 1 78 ? -4.803 7.873 -6.363 1.00 90.88 78 PRO A N 1
ATOM 611 C CA . PRO A 1 78 ? -4.006 8.973 -5.821 1.00 90.88 78 PRO A CA 1
ATOM 612 C C . PRO A 1 78 ? -2.834 8.488 -4.954 1.00 90.88 78 PRO A C 1
ATOM 614 O O . PRO A 1 78 ? -1.830 9.188 -4.834 1.00 90.88 78 PRO A O 1
ATOM 617 N N . ALA A 1 79 ? -2.932 7.289 -4.365 1.00 92.44 79 ALA A N 1
ATOM 618 C CA . ALA A 1 79 ? -1.873 6.702 -3.551 1.00 92.44 79 ALA A CA 1
ATOM 619 C C . ALA A 1 79 ? -0.725 6.096 -4.374 1.00 92.44 79 ALA A C 1
ATOM 621 O O . ALA A 1 79 ? 0.356 5.888 -3.823 1.00 92.44 79 ALA A O 1
ATOM 622 N N . TYR A 1 80 ? -0.920 5.827 -5.670 1.00 92.12 80 TYR A N 1
ATOM 623 C CA . TYR A 1 80 ? 0.028 5.052 -6.471 1.00 92.12 80 TYR A CA 1
ATOM 624 C C . TYR A 1 80 ? 1.404 5.708 -6.561 1.00 92.12 80 TYR A C 1
ATOM 626 O O . TYR A 1 80 ? 2.397 5.154 -6.093 1.00 92.12 80 TYR A O 1
ATOM 634 N N . LEU A 1 81 ? 1.469 6.911 -7.135 1.00 91.69 81 LEU A N 1
ATOM 635 C CA . LEU A 1 81 ? 2.740 7.582 -7.399 1.00 91.69 81 LEU A CA 1
ATOM 636 C C . LEU A 1 81 ? 3.517 7.915 -6.108 1.00 91.69 81 LEU A C 1
ATOM 638 O O . LEU A 1 81 ? 4.726 7.675 -6.076 1.00 91.69 81 LEU A O 1
ATOM 642 N N . PRO A 1 82 ? 2.882 8.418 -5.027 1.00 93.44 82 PRO A N 1
ATOM 643 C CA . PRO A 1 82 ? 3.571 8.633 -3.754 1.00 93.44 82 PRO A CA 1
ATOM 644 C C . PRO A 1 82 ? 4.162 7.350 -3.156 1.00 93.44 82 PRO A C 1
ATOM 646 O O . PRO A 1 82 ? 5.316 7.344 -2.726 1.00 93.44 82 PRO A O 1
ATOM 649 N N . VAL A 1 83 ? 3.406 6.249 -3.176 1.00 93.06 83 VAL A N 1
ATOM 650 C CA . VAL A 1 83 ? 3.867 4.951 -2.663 1.00 93.06 83 VAL A CA 1
ATOM 651 C C . VAL A 1 83 ? 5.004 4.396 -3.517 1.00 93.06 83 VAL A C 1
ATOM 653 O O . VAL A 1 83 ? 6.028 3.989 -2.970 1.00 93.06 83 VAL A O 1
ATOM 656 N N . GLN A 1 84 ? 4.874 4.435 -4.846 1.00 91.94 84 GLN A N 1
ATOM 657 C CA . GLN A 1 84 ? 5.903 3.958 -5.771 1.00 91.94 84 GLN A CA 1
ATOM 658 C C . GLN A 1 84 ? 7.232 4.688 -5.541 1.00 91.94 84 GLN A C 1
ATOM 660 O O . GLN A 1 84 ? 8.276 4.042 -5.430 1.00 91.94 84 GLN A O 1
ATOM 665 N N . ARG A 1 85 ? 7.195 6.017 -5.363 1.00 91.19 85 ARG A N 1
ATOM 666 C CA . ARG A 1 85 ? 8.387 6.829 -5.073 1.00 91.19 85 ARG A CA 1
ATOM 667 C C . ARG A 1 85 ? 9.055 6.427 -3.763 1.00 91.19 85 ARG A C 1
ATOM 669 O O . ARG A 1 85 ? 10.279 6.321 -3.715 1.00 91.19 85 ARG A O 1
ATOM 676 N N . LEU A 1 86 ? 8.274 6.171 -2.713 1.00 92.88 86 LEU A N 1
ATOM 677 C CA . LEU A 1 86 ? 8.812 5.711 -1.432 1.00 92.88 86 LEU A CA 1
ATOM 678 C C . LEU A 1 86 ? 9.444 4.322 -1.538 1.00 92.88 86 LEU A C 1
ATOM 680 O O . LEU A 1 86 ? 10.541 4.118 -1.020 1.00 92.88 86 LEU A O 1
ATOM 684 N N . VAL A 1 87 ? 8.811 3.387 -2.252 1.00 91.38 87 VAL A N 1
ATOM 685 C CA . VAL A 1 87 ? 9.398 2.061 -2.506 1.00 91.38 87 VAL A CA 1
ATOM 686 C C . VAL A 1 87 ? 10.673 2.181 -3.345 1.00 91.38 87 VAL A C 1
ATOM 688 O O . VAL A 1 87 ? 11.649 1.487 -3.073 1.00 91.38 87 VAL A O 1
ATOM 691 N N . SER A 1 88 ? 10.711 3.080 -4.328 1.00 88.38 88 SER A N 1
ATOM 692 C CA . SER A 1 88 ? 11.914 3.320 -5.130 1.00 88.38 88 SER A CA 1
ATOM 693 C C . SER A 1 88 ? 13.064 3.912 -4.319 1.00 88.38 88 SER A C 1
ATOM 695 O O . SER A 1 88 ? 14.217 3.599 -4.600 1.00 88.38 88 SER A O 1
ATOM 697 N N . ALA A 1 89 ? 12.769 4.774 -3.346 1.00 88.44 89 ALA A N 1
ATOM 698 C CA . ALA A 1 89 ? 13.783 5.464 -2.554 1.00 88.44 89 ALA A CA 1
ATOM 699 C C . ALA A 1 89 ? 14.282 4.642 -1.354 1.00 88.44 89 ALA A C 1
ATOM 701 O O . ALA A 1 89 ? 15.451 4.739 -0.992 1.00 88.44 89 ALA A O 1
ATOM 702 N N . GLN A 1 90 ? 13.398 3.873 -0.711 1.00 88.44 90 GLN A N 1
ATOM 703 C CA . GLN A 1 90 ? 13.656 3.242 0.594 1.00 88.44 90 GLN A CA 1
ATOM 704 C C . GLN A 1 90 ? 13.315 1.747 0.631 1.00 88.44 90 GLN A C 1
ATOM 706 O O . GLN A 1 90 ? 13.496 1.090 1.656 1.00 88.44 90 GLN A O 1
ATOM 711 N N . GLY A 1 91 ? 12.780 1.198 -0.458 1.00 84.56 91 GLY A N 1
ATOM 712 C CA . GLY A 1 91 ? 12.409 -0.205 -0.517 1.00 84.56 91 GLY A CA 1
ATOM 713 C C . GLY A 1 91 ? 13.618 -1.131 -0.600 1.00 84.56 91 GLY A C 1
ATOM 714 O O . GLY A 1 91 ? 14.720 -0.765 -1.006 1.00 84.56 91 GLY A O 1
ATOM 715 N N . THR A 1 92 ? 13.394 -2.378 -0.208 1.00 83.00 92 THR A N 1
ATOM 716 C CA . THR A 1 92 ? 14.380 -3.451 -0.312 1.00 83.00 92 THR A CA 1
ATOM 717 C C . THR A 1 92 ? 14.080 -4.292 -1.547 1.00 83.00 92 THR A C 1
ATOM 719 O O . THR A 1 92 ? 12.933 -4.696 -1.770 1.00 83.00 92 THR A O 1
ATOM 722 N N . LYS A 1 93 ? 15.108 -4.598 -2.346 1.00 76.31 93 LYS A N 1
ATOM 723 C CA . LYS A 1 93 ? 14.977 -5.535 -3.470 1.00 76.31 93 LYS A CA 1
ATOM 724 C C . LYS A 1 93 ? 14.607 -6.924 -2.945 1.00 76.31 93 LYS A C 1
ATOM 726 O O . LYS A 1 93 ? 15.266 -7.460 -2.056 1.00 76.31 93 LYS A O 1
ATOM 731 N N . GLY A 1 94 ? 13.529 -7.496 -3.471 1.00 64.25 94 GLY A N 1
ATOM 732 C CA . GLY A 1 94 ? 13.120 -8.862 -3.169 1.00 64.25 94 GLY A CA 1
ATOM 733 C C . GLY A 1 94 ? 14.016 -9.889 -3.864 1.00 64.25 94 GLY A C 1
ATOM 734 O O . GLY A 1 94 ? 14.544 -9.636 -4.943 1.00 64.25 94 GLY A O 1
ATOM 735 N N . ALA A 1 95 ? 14.142 -11.077 -3.268 1.00 56.31 95 ALA A N 1
ATOM 736 C CA . ALA A 1 95 ? 14.966 -12.169 -3.798 1.00 56.31 95 ALA A CA 1
ATOM 737 C C . ALA A 1 95 ? 14.489 -12.727 -5.158 1.00 56.31 95 ALA A C 1
ATOM 739 O O . ALA A 1 95 ? 15.264 -13.375 -5.851 1.00 56.31 95 ALA A O 1
ATOM 740 N N . VAL A 1 96 ? 13.226 -12.495 -5.540 1.00 53.41 96 VAL A N 1
ATOM 741 C CA . VAL A 1 96 ? 12.582 -13.090 -6.733 1.00 53.41 96 VAL A CA 1
ATOM 742 C C . VAL A 1 96 ? 12.047 -12.009 -7.689 1.00 53.41 96 VAL A C 1
ATOM 744 O O . VAL A 1 96 ? 11.104 -12.234 -8.437 1.00 53.41 96 VAL A O 1
ATOM 747 N N . GLY A 1 97 ? 12.642 -10.814 -7.663 1.00 57.12 97 GLY A N 1
ATOM 748 C CA . GLY A 1 97 ? 12.199 -9.680 -8.477 1.00 57.12 97 GLY A CA 1
ATOM 749 C C . GLY A 1 97 ? 11.099 -8.849 -7.805 1.00 57.12 97 GLY A C 1
ATOM 750 O O . GLY A 1 97 ? 10.266 -9.345 -7.043 1.00 57.12 97 GLY A O 1
ATOM 751 N N . GLY A 1 98 ? 11.138 -7.543 -8.057 1.00 69.19 98 GLY A N 1
ATOM 752 C CA . GLY A 1 98 ? 10.310 -6.531 -7.404 1.00 69.19 98 GLY A CA 1
ATOM 753 C C . GLY A 1 98 ? 10.996 -5.861 -6.209 1.00 69.19 98 GLY A C 1
ATOM 754 O O . GLY A 1 98 ? 11.782 -6.476 -5.485 1.00 69.19 98 GLY A O 1
ATOM 755 N N . CYS A 1 99 ? 10.684 -4.586 -5.984 1.00 86.69 99 CYS A N 1
ATOM 756 C CA . CYS A 1 99 ? 11.069 -3.869 -4.767 1.00 86.69 99 CYS A CA 1
ATOM 757 C C . CYS A 1 99 ? 9.873 -3.814 -3.820 1.00 86.69 99 CYS A C 1
ATOM 759 O O . CYS A 1 99 ? 8.731 -3.659 -4.259 1.00 86.69 99 CYS A O 1
ATOM 761 N N . LYS A 1 100 ? 10.123 -3.974 -2.522 1.00 89.94 100 LYS A N 1
ATOM 762 C CA . LYS A 1 100 ? 9.081 -3.951 -1.495 1.00 89.94 100 LYS A CA 1
ATOM 763 C C . LYS A 1 100 ? 9.433 -2.988 -0.375 1.00 89.94 100 LYS A C 1
ATOM 765 O O . LYS A 1 100 ? 10.600 -2.847 -0.013 1.00 89.94 100 LYS A O 1
ATOM 770 N N . ALA A 1 101 ? 8.413 -2.388 0.217 1.00 93.06 101 ALA A N 1
ATOM 771 C CA . ALA A 1 101 ? 8.526 -1.680 1.484 1.00 93.06 101 ALA A CA 1
ATOM 772 C C . ALA A 1 101 ? 7.286 -1.943 2.344 1.00 93.06 101 ALA A C 1
ATOM 774 O O . ALA A 1 101 ? 6.274 -2.465 1.866 1.00 93.06 101 ALA A O 1
ATOM 775 N N . TYR A 1 102 ? 7.388 -1.600 3.623 1.00 94.06 102 TYR A N 1
ATOM 776 C CA . TYR A 1 102 ? 6.301 -1.732 4.581 1.00 94.06 102 TYR A CA 1
ATOM 777 C C . TYR A 1 102 ? 5.738 -0.350 4.878 1.00 94.06 102 TYR A C 1
ATOM 779 O O . TYR A 1 102 ? 6.480 0.614 5.022 1.00 94.06 102 TYR A O 1
ATOM 787 N N . PHE A 1 103 ? 4.424 -0.243 4.957 1.00 95.56 103 PHE A N 1
ATOM 788 C CA . PHE A 1 103 ? 3.705 1.008 5.115 1.00 95.56 103 PHE A CA 1
ATOM 789 C C . PHE A 1 103 ? 2.753 0.911 6.292 1.00 95.56 103 PHE A C 1
ATOM 791 O O . PHE A 1 103 ? 2.178 -0.145 6.555 1.00 95.56 103 PHE A O 1
ATOM 798 N N . TRP A 1 104 ? 2.558 2.035 6.971 1.00 95.69 104 TRP A N 1
ATOM 799 C CA . TRP A 1 104 ? 1.472 2.161 7.929 1.00 95.69 104 TRP A CA 1
ATOM 800 C C . TRP A 1 104 ? 0.147 2.274 7.184 1.00 95.69 104 TRP A C 1
ATOM 802 O O . TRP A 1 104 ? 0.030 3.057 6.237 1.00 95.69 104 TRP A O 1
ATOM 812 N N . GLY A 1 105 ? -0.848 1.518 7.632 1.00 93.75 105 GLY A N 1
ATOM 813 C CA . GLY A 1 105 ? -2.190 1.516 7.079 1.00 93.75 105 GLY A CA 1
ATOM 814 C C . GLY A 1 105 ? -3.258 1.638 8.158 1.00 93.75 105 GLY A C 1
ATOM 815 O O . GLY A 1 105 ? -3.098 1.179 9.290 1.00 93.75 105 GLY A O 1
ATOM 816 N N . ARG A 1 106 ? -4.369 2.272 7.792 1.00 93.81 106 ARG A N 1
ATOM 817 C CA . ARG A 1 106 ? -5.576 2.371 8.614 1.00 93.81 106 ARG A CA 1
ATOM 818 C C . ARG A 1 106 ? -6.770 1.949 7.784 1.00 93.81 106 ARG A C 1
ATOM 820 O O . ARG A 1 106 ? -7.083 2.598 6.790 1.00 93.81 106 ARG A O 1
ATOM 827 N N . TYR A 1 107 ? -7.413 0.861 8.179 1.00 91.75 107 TYR A N 1
ATOM 828 C CA . TYR A 1 107 ? -8.612 0.378 7.512 1.00 91.75 107 TYR A CA 1
ATOM 829 C C . TYR A 1 107 ? -9.868 0.898 8.211 1.00 91.75 107 TYR A C 1
ATOM 831 O O . TYR A 1 107 ? -10.043 0.701 9.415 1.00 91.75 107 TYR A O 1
ATOM 839 N N . PHE A 1 108 ? -10.757 1.529 7.449 1.00 90.19 108 PHE A N 1
ATOM 840 C CA . PHE A 1 108 ? -12.044 2.016 7.928 1.00 90.19 108 PHE A CA 1
ATOM 841 C C . PHE A 1 108 ? -13.162 1.154 7.355 1.00 90.19 108 PHE A C 1
ATOM 843 O O . PHE A 1 108 ? -13.542 1.291 6.197 1.00 90.19 108 PHE A O 1
ATOM 850 N N . LYS A 1 109 ? -13.724 0.287 8.201 1.00 85.81 109 LYS A N 1
ATOM 851 C CA . LYS A 1 109 ? -14.777 -0.666 7.817 1.00 85.81 109 LYS A CA 1
ATOM 852 C C . LYS A 1 109 ? -16.053 -0.002 7.280 1.00 85.81 109 LYS A C 1
ATOM 854 O O . LYS A 1 109 ? -16.731 -0.595 6.457 1.00 85.81 109 LYS A O 1
ATOM 859 N N . ILE A 1 110 ? -16.394 1.199 7.757 1.00 85.69 110 ILE A N 1
ATOM 860 C CA . ILE A 1 110 ? -17.615 1.914 7.336 1.00 85.69 110 ILE A CA 1
ATOM 861 C C . ILE A 1 110 ? -17.522 2.338 5.864 1.00 85.69 110 ILE A C 1
ATOM 863 O O . ILE A 1 110 ? -18.508 2.264 5.140 1.00 85.69 110 ILE A O 1
ATOM 867 N N . GLU A 1 111 ? -16.336 2.762 5.433 1.00 85.94 111 GLU A N 1
ATOM 868 C CA . GLU A 1 111 ? -16.067 3.225 4.066 1.00 85.94 111 GLU A CA 1
ATOM 869 C C . GLU A 1 111 ? -15.522 2.108 3.168 1.00 85.94 111 GLU A C 1
ATOM 871 O O . GLU A 1 111 ? -15.390 2.296 1.963 1.00 85.94 111 GLU A O 1
ATOM 876 N N . ASP A 1 112 ? -15.172 0.970 3.769 1.00 86.88 112 ASP A N 1
ATOM 877 C CA . ASP A 1 112 ? -14.400 -0.112 3.165 1.00 86.88 112 ASP A CA 1
ATOM 878 C C . ASP A 1 112 ? -13.125 0.379 2.452 1.00 86.88 112 ASP A C 1
ATOM 880 O O . ASP A 1 112 ? -12.764 -0.042 1.352 1.00 86.88 112 ASP A O 1
ATOM 884 N N . MET A 1 113 ? -12.429 1.322 3.097 1.00 91.38 113 MET A N 1
ATOM 885 C CA . MET A 1 113 ? -11.235 1.967 2.553 1.00 91.38 113 MET A CA 1
ATOM 886 C C . MET A 1 113 ? -10.019 1.757 3.446 1.00 91.38 113 MET A C 1
ATOM 888 O O . MET A 1 113 ? -10.060 1.928 4.668 1.00 91.38 113 MET A O 1
ATOM 892 N N . LEU A 1 114 ? -8.900 1.421 2.807 1.00 93.12 114 LEU A N 1
ATOM 893 C CA . LEU A 1 114 ? -7.578 1.422 3.412 1.00 93.12 114 LEU A CA 1
ATOM 894 C C . LEU A 1 114 ? -6.911 2.768 3.147 1.00 93.12 114 LEU A C 1
ATOM 896 O O . LEU A 1 114 ? -6.805 3.197 2.008 1.00 93.12 114 LEU A O 1
ATOM 900 N N . TYR A 1 115 ? -6.393 3.409 4.182 1.00 94.31 115 TYR A N 1
ATOM 901 C CA . TYR A 1 115 ? -5.597 4.620 4.051 1.00 94.31 115 TYR A CA 1
ATOM 902 C C . TYR A 1 115 ? -4.132 4.289 4.312 1.00 94.31 115 TYR A C 1
ATOM 904 O O . TYR A 1 115 ? -3.793 3.827 5.401 1.00 94.31 115 TYR A O 1
ATOM 912 N N . ILE A 1 116 ? -3.266 4.532 3.328 1.00 94.69 116 ILE A N 1
ATOM 913 C CA . ILE A 1 116 ? -1.819 4.294 3.413 1.00 94.69 116 ILE A CA 1
ATOM 914 C C . ILE A 1 116 ? -1.089 5.591 3.743 1.00 94.69 116 ILE A C 1
ATOM 916 O O . ILE A 1 116 ? -1.367 6.631 3.145 1.00 94.69 116 ILE A O 1
ATOM 920 N N . ASN A 1 117 ? -0.130 5.525 4.667 1.00 93.06 117 ASN A N 1
ATOM 921 C CA . ASN A 1 117 ? 0.753 6.648 4.955 1.00 93.06 117 ASN A CA 1
ATOM 922 C C . ASN A 1 117 ? 1.780 6.829 3.828 1.00 93.06 117 ASN A C 1
ATOM 924 O O . ASN A 1 117 ? 2.676 6.007 3.666 1.00 93.06 117 ASN A O 1
ATOM 928 N N . SER A 1 118 ? 1.667 7.906 3.058 1.00 89.69 118 SER A N 1
ATOM 929 C CA . SER A 1 118 ? 2.507 8.176 1.888 1.00 89.69 118 SER A CA 1
ATOM 930 C C . SER A 1 118 ? 3.722 9.062 2.169 1.00 89.69 118 SER A C 1
ATOM 932 O O . SER A 1 118 ? 4.350 9.535 1.226 1.00 89.69 118 SER A O 1
ATOM 934 N N . GLU A 1 119 ? 4.050 9.321 3.436 1.00 89.69 119 GLU A N 1
ATOM 935 C CA . GLU A 1 119 ? 5.223 10.120 3.830 1.00 89.69 119 GLU A CA 1
ATOM 936 C C . GLU A 1 119 ? 6.195 9.327 4.715 1.00 89.69 119 GLU A C 1
ATOM 938 O O . GLU A 1 119 ? 7.407 9.525 4.634 1.00 89.69 119 GLU A O 1
ATOM 943 N N . LYS A 1 120 ? 5.685 8.399 5.535 1.00 88.81 120 LYS A N 1
ATOM 944 C CA . LYS A 1 120 ? 6.477 7.592 6.467 1.00 88.81 120 LYS A CA 1
ATOM 945 C C . LYS A 1 120 ? 6.198 6.103 6.290 1.00 88.81 120 LYS A C 1
ATOM 947 O O . LYS A 1 120 ? 5.094 5.632 6.563 1.00 88.81 120 LYS A O 1
ATOM 952 N N . ILE A 1 121 ? 7.238 5.361 5.916 1.00 92.06 121 ILE A N 1
ATOM 953 C CA . ILE A 1 121 ? 7.203 3.897 5.860 1.00 92.06 121 ILE A CA 1
ATOM 954 C C . ILE A 1 121 ? 7.222 3.285 7.272 1.00 92.06 121 ILE A C 1
ATOM 956 O O . ILE A 1 121 ? 7.688 3.894 8.242 1.00 92.06 121 ILE A O 1
ATOM 960 N N . ALA A 1 122 ? 6.683 2.077 7.395 1.00 93.25 122 ALA A N 1
ATOM 961 C CA . ALA A 1 122 ? 6.813 1.253 8.588 1.00 93.25 122 ALA A CA 1
ATOM 962 C C . ALA A 1 122 ? 8.195 0.573 8.624 1.00 93.25 122 ALA A C 1
ATOM 964 O O . ALA A 1 122 ? 8.829 0.416 7.575 1.00 93.25 122 ALA A O 1
ATOM 965 N N . PRO A 1 123 ? 8.676 0.152 9.809 1.00 91.12 123 PRO A N 1
ATOM 966 C CA . PRO A 1 123 ? 9.878 -0.663 9.918 1.00 91.12 123 PRO A CA 1
ATOM 967 C C . PRO A 1 123 ? 9.791 -1.909 9.035 1.00 91.12 123 PRO A C 1
ATOM 969 O O . PRO A 1 123 ? 8.708 -2.468 8.838 1.00 91.12 123 PRO A O 1
ATOM 972 N N . ALA A 1 124 ? 10.938 -2.354 8.523 1.00 88.75 124 ALA A N 1
ATOM 973 C CA . ALA A 1 124 ? 11.014 -3.594 7.766 1.00 88.75 124 ALA A CA 1
ATOM 974 C C . ALA A 1 124 ? 10.550 -4.780 8.625 1.00 88.75 124 ALA A C 1
ATOM 976 O O . ALA A 1 124 ? 10.928 -4.888 9.789 1.00 88.75 124 ALA A O 1
ATOM 977 N N . GLN A 1 125 ? 9.746 -5.666 8.038 1.00 87.56 125 GLN A N 1
ATOM 978 C CA . GLN A 1 125 ? 9.245 -6.870 8.703 1.00 87.56 125 GLN A CA 1
ATOM 979 C C . GLN A 1 125 ? 9.891 -8.132 8.128 1.00 87.56 125 GLN A C 1
ATOM 981 O O . GLN A 1 125 ? 10.500 -8.097 7.056 1.00 87.56 125 GLN A O 1
ATOM 986 N N . GLN A 1 126 ? 9.755 -9.249 8.845 1.00 81.06 126 GLN A N 1
ATOM 987 C CA . GLN A 1 126 ? 10.358 -10.539 8.481 1.00 81.06 126 GLN A CA 1
ATOM 988 C C . GLN A 1 126 ? 9.371 -11.548 7.868 1.00 81.06 126 GLN A C 1
ATOM 990 O O . GLN A 1 126 ? 9.787 -12.620 7.420 1.00 81.06 126 GLN A O 1
ATOM 995 N N . TRP A 1 127 ? 8.094 -11.172 7.773 1.00 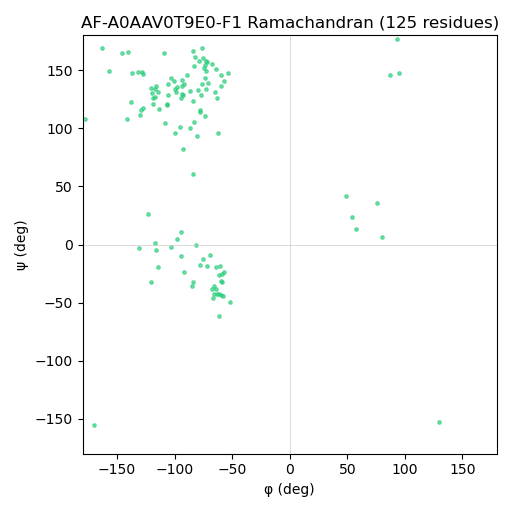78.81 127 TRP A N 1
ATOM 996 C CA . TRP A 1 127 ? 7.063 -11.862 6.996 1.00 78.81 127 TRP A CA 1
ATOM 997 C C . TRP A 1 127 ? 7.027 -11.396 5.539 1.00 78.81 127 TRP A C 1
ATOM 999 O O . TRP A 1 127 ? 7.459 -10.255 5.238 1.00 78.81 127 TRP A O 1
#

pLDDT: mean 81.16, std 14.7, range [40.22, 95.69]

Radius of gyration: 13.64 Å; Cα contacts (8 Å, |Δi|>4): 256; chains: 1; bounding box: 33×33×39 Å

Secondary structure (DSSP, 8-state):
--EEEEESS--S--SSS--------------S-SEETTEEEEEEEEPBPTTSPBPSSSPEEEEETTSSSEEEE-TTSTTHHHHHHHHHHHPEEPTTS-EEEEEEEEEETTTTEEEEEEEEEPPP---

Mean predicted aligned error: 7.28 Å

Nearest PDB structures (foldseek):
  3dll-assembly1_A  TM=2.556E-01  e=3.777E+00  Deinococcus radiodurans
  8iq9-assembly1_B  TM=2.929E-01  e=8.215E+00  Klebsiella phage VLC6
  6r99-assembly1_A  TM=2.436E-01  e=5.888E+00  Homo sapiens

Organism: NCBI:txid86335